Protein AF-A0A832F6G4-F1 (afdb_monomer_lite)

Structure (mmCIF, N/CA/C/O backbone):
data_AF-A0A832F6G4-F1
#
_entry.id   AF-A0A832F6G4-F1
#
loop_
_atom_site.group_PDB
_atom_site.id
_atom_site.type_symbol
_atom_site.label_atom_id
_atom_site.label_alt_id
_atom_site.label_comp_id
_atom_site.label_asym_id
_atom_site.label_entity_id
_atom_site.label_seq_id
_atom_site.pdbx_PDB_ins_code
_atom_site.Cartn_x
_atom_site.Cartn_y
_atom_site.Cartn_z
_atom_site.occupancy
_atom_site.B_iso_or_equiv
_atom_site.auth_seq_id
_atom_site.auth_comp_id
_atom_site.auth_asym_id
_atom_site.auth_atom_id
_atom_site.pdbx_PDB_model_num
ATOM 1 N N . MET A 1 1 ? -33.847 8.307 10.262 1.00 35.78 1 MET A N 1
ATOM 2 C CA . MET A 1 1 ? -33.807 6.842 10.069 1.00 35.78 1 MET A CA 1
ATOM 3 C C . MET A 1 1 ? -32.342 6.448 10.043 1.00 35.78 1 MET A C 1
ATOM 5 O O . MET A 1 1 ? -31.641 6.867 9.134 1.00 35.78 1 MET A O 1
ATOM 9 N N . SER A 1 2 ? -31.852 5.792 11.096 1.00 34.16 2 SER A N 1
ATOM 10 C CA . SER A 1 2 ? -30.459 5.339 11.170 1.00 34.16 2 SER A CA 1
ATOM 11 C C . SER A 1 2 ? -30.325 4.123 10.262 1.00 34.16 2 SER A C 1
ATOM 13 O O . SER A 1 2 ? -30.833 3.055 10.599 1.00 34.16 2 SER A O 1
ATOM 15 N N . SER A 1 3 ? -29.731 4.299 9.080 1.00 40.53 3 SER A N 1
ATOM 16 C CA . SER A 1 3 ? -29.226 3.158 8.323 1.00 40.53 3 SER A CA 1
ATOM 17 C C . SER A 1 3 ? -28.158 2.525 9.204 1.00 40.53 3 SER A C 1
ATOM 19 O O . SER A 1 3 ? -27.076 3.089 9.376 1.00 40.53 3 SER A O 1
ATOM 21 N N . ARG A 1 4 ? -28.489 1.405 9.851 1.00 49.97 4 ARG A N 1
ATOM 22 C CA . ARG A 1 4 ? -27.494 0.536 10.473 1.00 49.97 4 ARG A CA 1
ATOM 23 C C . ARG A 1 4 ? -26.687 -0.043 9.317 1.00 49.97 4 ARG A C 1
ATOM 25 O O . ARG A 1 4 ? -27.038 -1.088 8.784 1.00 49.97 4 ARG A O 1
ATOM 32 N N . GLY A 1 5 ? -25.695 0.725 8.869 1.00 55.66 5 GLY A N 1
ATOM 33 C CA . GLY A 1 5 ? -24.822 0.359 7.770 1.00 55.66 5 GLY A CA 1
ATOM 34 C C . GLY A 1 5 ? -24.175 -0.971 8.105 1.00 55.66 5 GLY A C 1
ATOM 35 O O . GLY A 1 5 ? -23.541 -1.101 9.158 1.00 55.66 5 GLY A O 1
ATOM 36 N N . ILE A 1 6 ? -24.422 -1.952 7.245 1.00 59.34 6 ILE A N 1
ATOM 37 C CA . ILE A 1 6 ? -23.616 -3.157 7.156 1.00 59.34 6 ILE A CA 1
ATOM 38 C C . ILE A 1 6 ? -22.169 -2.685 7.044 1.00 59.34 6 ILE A C 1
ATOM 40 O O . ILE A 1 6 ? -21.846 -1.956 6.114 1.00 59.34 6 ILE A O 1
ATOM 44 N N . THR A 1 7 ? -21.348 -3.043 8.025 1.00 76.50 7 THR A N 1
ATOM 45 C CA . THR A 1 7 ? -19.934 -2.683 8.043 1.00 76.50 7 THR A CA 1
ATOM 46 C C . THR A 1 7 ? -19.148 -3.870 7.509 1.00 76.50 7 THR A C 1
ATOM 48 O O . THR A 1 7 ? -19.356 -4.981 7.984 1.00 76.50 7 THR A O 1
ATOM 51 N N . ASN A 1 8 ? -18.284 -3.657 6.521 1.00 89.56 8 ASN A N 1
ATOM 52 C CA . ASN A 1 8 ? -17.406 -4.690 5.962 1.00 89.56 8 ASN A CA 1
ATOM 53 C C . ASN A 1 8 ? -15.938 -4.399 6.362 1.00 89.56 8 ASN A C 1
ATOM 55 O O . ASN A 1 8 ? -15.645 -3.336 6.923 1.00 89.56 8 ASN A O 1
ATOM 59 N N . LYS A 1 9 ? -15.001 -5.329 6.131 1.00 92.56 9 LYS A N 1
ATOM 60 C CA . LYS A 1 9 ? -13.599 -5.132 6.560 1.00 92.56 9 LYS A CA 1
ATOM 61 C C . LYS A 1 9 ? -12.900 -4.013 5.784 1.00 92.56 9 LYS A C 1
ATOM 63 O O . LYS A 1 9 ? -12.057 -3.325 6.358 1.00 92.56 9 LYS A O 1
ATOM 68 N N . TYR A 1 10 ? -13.247 -3.804 4.513 1.00 94.69 10 TYR A N 1
ATOM 69 C CA . TYR A 1 10 ? -12.693 -2.704 3.717 1.00 94.69 10 TYR A CA 1
ATOM 70 C C . TYR A 1 10 ? -13.116 -1.346 4.290 1.00 94.69 10 TYR A C 1
ATOM 72 O O . TYR A 1 10 ? -12.275 -0.469 4.492 1.00 94.69 10 TYR A O 1
ATOM 80 N N . GLU A 1 11 ? -14.395 -1.191 4.637 1.00 93.44 11 GLU A N 1
ATOM 81 C CA . GLU A 1 11 ? -14.938 0.016 5.259 1.00 93.44 11 GLU A CA 1
ATOM 82 C C . GLU A 1 11 ? -14.281 0.284 6.623 1.00 93.44 11 GLU A C 1
ATOM 84 O O . GLU A 1 11 ? -13.948 1.431 6.938 1.00 93.44 11 GLU A O 1
ATOM 89 N N . LEU A 1 12 ? -14.052 -0.760 7.434 1.00 93.50 12 LEU A N 1
ATOM 90 C CA . LEU A 1 12 ? -13.327 -0.636 8.705 1.00 93.50 12 LEU A CA 1
ATOM 91 C C . LEU A 1 12 ? -11.916 -0.090 8.494 1.00 93.50 12 LEU A C 1
ATOM 93 O O . LEU A 1 12 ? -11.570 0.922 9.106 1.00 93.50 12 LEU A O 1
ATOM 97 N N . LEU A 1 13 ? -11.148 -0.689 7.580 1.00 95.94 13 LEU A N 1
ATOM 98 C CA . LEU A 1 13 ? -9.791 -0.241 7.277 1.00 95.94 13 LEU A CA 1
ATOM 99 C C . LEU A 1 13 ? -9.776 1.215 6.800 1.00 95.94 13 LEU A C 1
ATOM 101 O O . LEU A 1 13 ? -9.022 2.028 7.329 1.00 95.94 13 LEU A O 1
ATOM 105 N N . VAL A 1 14 ? -10.640 1.584 5.851 1.00 96.56 14 VAL A N 1
ATOM 106 C CA . VAL A 1 14 ? -10.729 2.967 5.348 1.00 96.56 14 VAL A CA 1
ATOM 107 C C . VAL A 1 14 ? -11.078 3.945 6.475 1.00 96.56 14 VAL A C 1
ATOM 109 O O . VAL A 1 14 ? -10.529 5.049 6.548 1.00 96.56 14 VAL A O 1
ATOM 112 N N . ASN A 1 15 ? -11.968 3.561 7.389 1.00 95.38 15 ASN A N 1
ATOM 113 C CA . ASN A 1 15 ? -12.313 4.386 8.543 1.00 95.38 15 ASN A CA 1
ATOM 114 C C . ASN A 1 15 ? -11.149 4.532 9.528 1.00 95.38 15 ASN A C 1
ATOM 116 O O . ASN A 1 15 ? -10.942 5.629 10.053 1.00 95.38 15 ASN A O 1
ATOM 120 N N . ASP A 1 16 ? -10.371 3.480 9.757 1.00 96.12 16 ASP A N 1
ATOM 121 C CA . ASP A 1 16 ? -9.190 3.538 10.617 1.00 96.12 16 ASP A CA 1
ATOM 122 C C . ASP A 1 16 ? -8.076 4.373 9.989 1.00 96.12 16 ASP A C 1
ATOM 124 O O . ASP A 1 16 ? -7.521 5.251 10.653 1.00 96.12 16 ASP A O 1
ATOM 128 N N . VAL A 1 17 ? -7.861 4.257 8.679 1.00 97.06 17 VAL A N 1
ATOM 129 C CA . VAL A 1 17 ? -6.961 5.139 7.923 1.00 97.06 17 VAL A CA 1
ATOM 130 C C . VAL A 1 17 ? -7.369 6.604 8.059 1.00 97.06 17 VAL A C 1
ATOM 132 O O . VAL A 1 17 ? -6.523 7.454 8.332 1.00 97.06 17 VAL A O 1
ATOM 135 N N . ARG A 1 18 ? -8.666 6.924 7.962 1.00 96.06 18 ARG A N 1
ATOM 136 C CA . ARG A 1 18 ? -9.182 8.292 8.175 1.00 96.06 18 ARG A CA 1
ATOM 137 C C . ARG A 1 18 ? -8.977 8.806 9.599 1.00 96.06 18 ARG A C 1
ATOM 139 O O . ARG A 1 18 ? -8.920 10.021 9.799 1.00 96.06 18 ARG A O 1
ATOM 146 N N . LYS A 1 19 ? -8.934 7.927 10.604 1.00 95.44 19 LYS A N 1
ATOM 147 C CA . LYS A 1 19 ? -8.603 8.310 11.987 1.00 95.44 19 LYS A CA 1
ATOM 148 C C . LYS A 1 19 ? -7.105 8.572 12.113 1.00 95.44 19 LYS A C 1
ATOM 150 O O . LYS A 1 19 ? -6.731 9.609 12.657 1.00 95.44 19 LYS A O 1
ATOM 155 N N . VAL A 1 20 ? -6.270 7.679 11.580 1.00 96.50 20 VAL A N 1
ATOM 156 C CA . VAL A 1 20 ? -4.803 7.794 11.602 1.00 96.50 20 VAL A CA 1
ATOM 157 C C . VAL A 1 20 ? -4.331 9.030 10.837 1.00 96.50 20 VAL A C 1
ATOM 159 O O . VAL A 1 20 ? -3.505 9.779 11.348 1.00 96.50 20 VAL A O 1
ATOM 162 N N . SER A 1 21 ? -4.904 9.328 9.668 1.00 95.44 21 SER A N 1
ATOM 163 C CA . SER A 1 21 ? -4.506 10.472 8.831 1.00 95.44 21 SER A CA 1
ATOM 164 C C . SER A 1 21 ? -4.773 11.844 9.455 1.00 95.44 21 SER A C 1
ATOM 166 O O . SER A 1 21 ? -4.175 12.834 9.038 1.00 95.44 21 SER A O 1
ATOM 168 N N . LYS A 1 22 ? -5.637 11.915 10.475 1.00 95.19 22 LYS A N 1
ATOM 169 C CA . LYS A 1 22 ? -5.920 13.139 11.242 1.00 95.19 22 LYS A CA 1
ATOM 170 C C . LYS A 1 22 ? -4.978 13.340 12.429 1.00 95.19 22 LYS A C 1
ATOM 172 O O . LYS A 1 22 ? -5.009 14.409 13.044 1.00 95.19 22 LYS A O 1
ATOM 177 N N . LYS A 1 23 ? -4.181 12.331 12.790 1.00 94.06 23 LYS A N 1
ATOM 178 C CA . LYS A 1 23 ? -3.218 12.433 13.889 1.00 94.06 23 LYS A CA 1
ATOM 179 C C . LYS A 1 23 ? -2.063 13.339 13.467 1.00 94.06 23 LYS A C 1
ATOM 181 O O . LYS A 1 23 ? -1.616 13.304 12.325 1.00 94.06 23 LYS A O 1
ATOM 186 N N . ARG A 1 24 ? -1.597 14.176 14.399 1.00 87.00 24 ARG A N 1
ATOM 187 C CA . ARG A 1 24 ? -0.425 15.039 14.170 1.00 87.00 24 ARG A CA 1
ATOM 188 C C . ARG A 1 24 ? 0.858 14.218 14.106 1.00 87.00 24 ARG A C 1
ATOM 190 O O . ARG A 1 24 ? 1.717 14.506 13.283 1.00 87.00 24 ARG A O 1
ATOM 197 N N . GLU A 1 25 ? 0.945 13.197 14.953 1.00 87.94 25 GLU A N 1
ATOM 198 C CA . GLU A 1 25 ? 2.070 12.273 15.047 1.00 87.94 25 GLU A CA 1
ATOM 199 C C . GLU A 1 25 ? 1.544 10.837 15.169 1.00 87.94 25 GLU A C 1
ATOM 201 O O . GLU A 1 25 ? 0.459 10.600 15.705 1.00 87.94 25 GLU A O 1
ATOM 206 N N . ILE A 1 26 ? 2.297 9.888 14.613 1.00 88.62 26 ILE A N 1
ATOM 207 C CA . ILE A 1 26 ? 1.998 8.454 1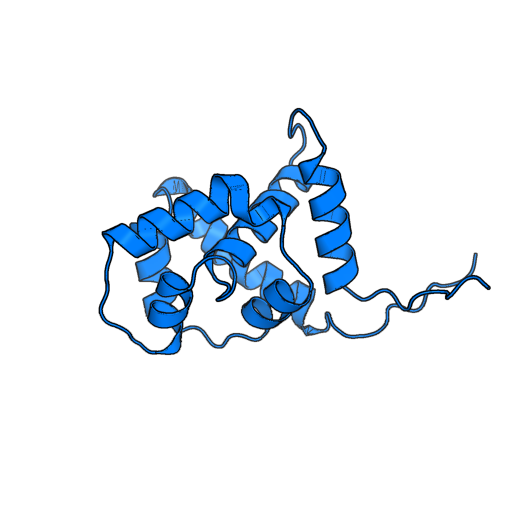4.661 1.00 88.62 26 ILE A CA 1
ATOM 208 C C . ILE A 1 26 ? 2.899 7.861 15.735 1.00 88.62 26 ILE A C 1
ATOM 210 O O . ILE A 1 26 ? 4.097 7.693 15.519 1.00 88.62 26 ILE A O 1
ATOM 214 N N . GLU A 1 27 ? 2.321 7.609 16.903 1.00 83.81 27 GLU A N 1
ATOM 215 C CA . GLU A 1 27 ? 3.084 7.298 18.116 1.00 83.81 27 GLU A CA 1
ATOM 216 C C . GLU A 1 27 ? 3.114 5.802 18.452 1.00 83.81 27 GLU A C 1
ATOM 218 O O . GLU A 1 27 ? 4.001 5.359 19.178 1.00 83.81 27 GLU A O 1
ATOM 223 N N . ASN A 1 28 ? 2.161 5.013 17.944 1.00 93.81 28 ASN A N 1
ATOM 224 C CA . ASN A 1 28 ? 2.066 3.582 18.240 1.00 93.81 28 ASN A CA 1
ATOM 225 C C . ASN A 1 28 ? 2.219 2.710 16.984 1.00 93.81 28 ASN A C 1
ATOM 227 O O . ASN A 1 28 ? 2.003 3.148 15.852 1.00 93.81 28 ASN A O 1
ATOM 231 N N . GLU A 1 29 ? 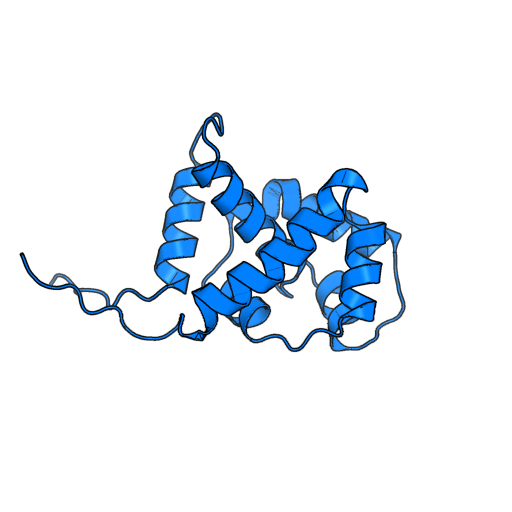2.601 1.450 17.210 1.00 94.50 29 GLU A N 1
ATOM 232 C CA . GLU A 1 29 ? 2.865 0.482 16.139 1.00 94.50 29 GLU A CA 1
ATOM 233 C C . GLU A 1 29 ? 1.598 0.071 15.370 1.00 94.50 29 GLU A C 1
ATOM 235 O O . GLU A 1 29 ? 1.694 -0.305 14.205 1.00 94.50 29 GLU A O 1
ATOM 240 N N . GLU A 1 30 ? 0.411 0.172 15.974 1.00 94.38 30 GLU A N 1
ATOM 241 C CA . GLU A 1 30 ? -0.856 -0.148 15.306 1.00 94.38 30 GLU A CA 1
ATOM 242 C C . GLU A 1 30 ? -1.205 0.901 14.243 1.00 94.38 30 GLU A C 1
ATOM 244 O O . GLU A 1 30 ? -1.408 0.562 13.079 1.00 94.38 30 GLU A O 1
ATOM 249 N N . ASP A 1 31 ? -1.167 2.185 14.601 1.00 96.06 31 ASP A N 1
ATOM 250 C CA . ASP A 1 31 ? -1.356 3.303 13.673 1.00 96.06 31 ASP A CA 1
ATOM 251 C C . ASP A 1 31 ? -0.330 3.267 12.539 1.00 96.06 31 ASP A C 1
ATOM 253 O O . ASP A 1 31 ? -0.644 3.573 11.386 1.00 96.06 31 ASP A O 1
ATOM 257 N N . LYS A 1 32 ? 0.908 2.887 12.865 1.00 96.06 32 LYS A N 1
ATOM 258 C CA . LYS A 1 32 ? 1.972 2.710 11.882 1.00 96.06 32 LYS A CA 1
ATOM 259 C C . LYS A 1 32 ? 1.656 1.562 10.927 1.00 96.06 32 LYS A C 1
ATOM 261 O O . LYS A 1 32 ? 1.742 1.771 9.722 1.00 96.06 32 LYS A O 1
ATOM 266 N N . LYS A 1 33 ? 1.206 0.406 11.430 1.00 96.50 33 LYS A N 1
ATOM 267 C CA . LYS A 1 33 ? 0.764 -0.718 10.588 1.00 96.50 33 LYS A CA 1
ATOM 268 C C . LYS A 1 33 ? -0.406 -0.316 9.682 1.00 96.50 33 LYS A C 1
ATOM 270 O O . LYS A 1 33 ? -0.373 -0.630 8.497 1.00 96.50 33 LYS A O 1
ATOM 275 N N . ILE A 1 34 ? -1.390 0.427 10.199 1.00 97.12 34 ILE A N 1
ATOM 276 C CA . ILE A 1 34 ? -2.527 0.947 9.415 1.00 97.12 34 ILE A CA 1
ATOM 277 C C . ILE A 1 34 ? -2.039 1.871 8.294 1.00 97.12 34 ILE A C 1
ATOM 279 O O . ILE A 1 34 ? -2.456 1.727 7.144 1.00 97.12 34 ILE A O 1
ATOM 283 N N . LYS A 1 35 ? -1.132 2.805 8.603 1.00 97.25 35 LYS A N 1
ATOM 284 C CA . LYS A 1 35 ? -0.529 3.681 7.592 1.00 97.25 35 LYS A CA 1
ATOM 285 C C . LYS A 1 35 ? 0.236 2.879 6.542 1.00 97.25 35 LYS A C 1
ATOM 287 O O . LYS A 1 35 ? 0.075 3.150 5.357 1.00 97.25 35 LYS A O 1
ATOM 292 N N . ASP A 1 36 ? 1.056 1.922 6.960 1.00 97.31 36 ASP A N 1
ATOM 293 C CA . ASP A 1 36 ? 1.892 1.131 6.057 1.00 97.31 36 ASP A CA 1
ATOM 294 C C . ASP A 1 36 ? 1.032 0.249 5.132 1.00 97.31 36 ASP A C 1
ATOM 296 O O . ASP A 1 36 ? 1.314 0.171 3.935 1.00 97.31 36 ASP A O 1
ATOM 300 N N . MET A 1 37 ? -0.073 -0.321 5.632 1.00 97.94 37 MET A N 1
ATOM 301 C CA . MET A 1 37 ? -1.081 -1.001 4.804 1.00 97.94 37 MET A CA 1
ATOM 302 C C . MET A 1 37 ? -1.710 -0.044 3.789 1.00 97.94 37 MET A C 1
ATOM 304 O O . MET A 1 37 ? -1.765 -0.348 2.599 1.00 97.94 37 MET A O 1
ATOM 308 N N . ALA A 1 38 ? -2.147 1.135 4.231 1.00 98.00 38 ALA A N 1
ATOM 309 C CA . ALA A 1 38 ? -2.779 2.116 3.354 1.00 98.00 38 ALA A CA 1
ATOM 310 C C . ALA A 1 38 ? -1.827 2.656 2.281 1.00 98.00 38 ALA A C 1
ATOM 312 O O . ALA A 1 38 ? -2.228 2.875 1.141 1.00 98.00 38 ALA A O 1
ATOM 313 N N . ALA A 1 39 ? -0.557 2.846 2.632 1.00 97.56 39 ALA A N 1
ATOM 314 C CA . ALA A 1 39 ? 0.487 3.254 1.706 1.00 97.56 39 ALA A CA 1
ATOM 315 C C . ALA A 1 39 ? 0.768 2.183 0.659 1.00 97.56 39 ALA A C 1
ATOM 317 O O . ALA A 1 39 ? 0.917 2.505 -0.519 1.00 97.56 39 ALA A O 1
ATOM 318 N N . LEU A 1 40 ? 0.776 0.915 1.064 1.00 97.44 40 LEU A N 1
ATOM 319 C CA . LEU A 1 40 ? 0.890 -0.206 0.146 1.00 97.44 40 LEU A CA 1
ATOM 320 C C . LEU A 1 40 ? -0.317 -0.268 -0.806 1.00 97.44 40 LEU A C 1
ATOM 322 O O . LEU A 1 40 ? -0.125 -0.373 -2.012 1.00 97.44 40 LEU A O 1
ATOM 326 N N . ILE A 1 41 ? -1.543 -0.119 -0.294 1.00 98.12 41 ILE A N 1
ATOM 327 C CA . ILE A 1 41 ? -2.767 -0.081 -1.114 1.00 98.12 41 ILE A CA 1
ATOM 328 C C . ILE A 1 41 ? -2.718 1.073 -2.120 1.00 98.12 41 ILE A C 1
ATOM 330 O O . ILE A 1 41 ? -2.909 0.863 -3.316 1.00 98.12 41 ILE A O 1
ATOM 334 N N . ALA A 1 42 ? -2.401 2.287 -1.669 1.00 98.06 42 ALA A N 1
ATOM 335 C CA . ALA A 1 42 ? -2.270 3.440 -2.555 1.00 98.06 42 ALA A CA 1
ATOM 336 C C . ALA A 1 42 ? -1.165 3.230 -3.605 1.00 98.06 42 ALA A C 1
ATOM 338 O O . ALA A 1 42 ? -1.314 3.615 -4.755 1.00 98.06 42 ALA A O 1
ATOM 339 N N . SER A 1 43 ? -0.057 2.584 -3.246 1.00 97.12 43 SER A N 1
ATOM 340 C CA . SER A 1 43 ? 1.054 2.399 -4.186 1.00 97.12 43 SER A CA 1
ATOM 341 C C . SER A 1 43 ? 0.768 1.362 -5.271 1.00 97.12 43 SER A C 1
ATOM 343 O O . SER A 1 43 ? 1.416 1.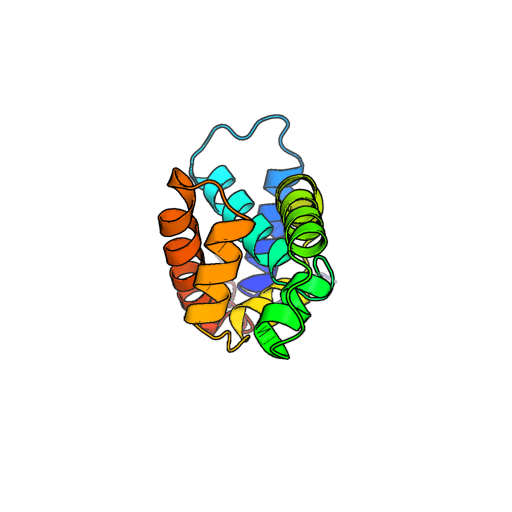382 -6.314 1.00 97.12 43 SER A O 1
ATOM 345 N N . LEU A 1 44 ? -0.159 0.436 -5.017 1.00 96.69 44 LEU A N 1
ATOM 346 C CA . LEU A 1 44 ? -0.466 -0.692 -5.898 1.00 96.69 44 LEU A CA 1
ATOM 347 C C . LEU A 1 44 ? -1.785 -0.524 -6.665 1.00 96.69 44 LEU A C 1
ATOM 349 O O . LEU A 1 44 ? -2.025 -1.269 -7.614 1.00 96.69 44 LEU A O 1
ATOM 353 N N . SER A 1 45 ? -2.628 0.429 -6.264 1.00 97.19 45 SER A N 1
ATOM 354 C CA . SER A 1 45 ? -3.925 0.681 -6.896 1.00 97.19 45 SER A CA 1
ATOM 355 C C . SER A 1 45 ? -3.816 1.578 -8.128 1.00 97.19 45 SER A C 1
ATOM 357 O O . SER A 1 45 ? -2.995 2.497 -8.205 1.00 97.19 45 SER A O 1
ATOM 359 N N . SER A 1 46 ? -4.685 1.334 -9.104 1.00 95.38 46 SER A N 1
ATOM 360 C CA . SER A 1 46 ? -4.747 2.061 -10.373 1.00 95.38 46 SER A CA 1
ATOM 361 C C . SER A 1 46 ? -5.128 3.533 -10.203 1.00 95.38 46 SER A C 1
ATOM 363 O O . SER A 1 46 ? -4.688 4.377 -10.987 1.00 95.38 46 SER A O 1
ATOM 365 N N . SER A 1 47 ? -5.911 3.854 -9.172 1.00 95.12 47 SER A N 1
ATOM 366 C CA . SER A 1 47 ? -6.404 5.203 -8.866 1.00 95.12 47 SER A CA 1
ATOM 367 C C . SER A 1 47 ? -5.324 6.137 -8.308 1.00 95.12 47 SER A C 1
ATOM 369 O O . SER A 1 47 ? -5.393 7.349 -8.522 1.00 95.12 47 SER A O 1
ATOM 371 N N . HIS A 1 48 ? -4.314 5.587 -7.628 1.00 94.56 48 HIS A N 1
ATOM 372 C CA . HIS A 1 48 ? -3.244 6.347 -6.969 1.00 94.56 48 HIS A CA 1
ATOM 373 C C . HIS A 1 48 ? -1.873 6.142 -7.625 1.00 94.56 48 HIS A C 1
ATOM 375 O O . HIS A 1 48 ? -0.990 6.982 -7.459 1.00 94.56 48 HIS A O 1
ATOM 381 N N . SER A 1 49 ? -1.660 5.043 -8.354 1.00 93.88 49 SER A N 1
ATOM 382 C CA . SER A 1 49 ? -0.371 4.685 -8.967 1.00 93.88 49 SER A CA 1
ATOM 383 C C . SER A 1 49 ? -0.562 3.871 -10.253 1.00 93.88 49 SER A C 1
ATOM 385 O O . SER A 1 49 ? -0.269 2.675 -10.330 1.00 93.88 49 SER A O 1
ATOM 387 N N . TRP A 1 50 ? -1.070 4.533 -11.296 1.00 93.06 50 TRP A N 1
ATOM 388 C CA . TRP A 1 50 ? -1.419 3.901 -12.570 1.00 93.06 50 TRP A CA 1
ATOM 389 C C . TRP A 1 50 ? -0.249 3.193 -13.267 1.00 93.06 50 TRP A C 1
ATOM 391 O O . TRP A 1 50 ? -0.435 2.119 -13.847 1.00 93.06 50 TRP A O 1
ATOM 401 N N . LYS A 1 51 ? 0.965 3.755 -13.233 1.00 92.31 51 LYS A N 1
ATOM 402 C CA . LYS A 1 51 ? 2.133 3.114 -13.854 1.00 92.31 51 LYS A CA 1
ATOM 403 C C . LYS A 1 51 ? 2.576 1.893 -13.063 1.00 92.31 51 LYS A C 1
ATOM 405 O O . LYS A 1 51 ? 2.919 0.886 -13.681 1.00 92.31 51 LYS A O 1
ATOM 410 N N . THR A 1 52 ? 2.524 1.953 -11.730 1.00 93.62 52 THR A N 1
ATOM 411 C CA . THR A 1 52 ? 2.752 0.766 -10.890 1.00 93.62 52 THR A CA 1
ATOM 412 C C . THR A 1 52 ? 1.740 -0.325 -11.223 1.00 93.62 52 THR A C 1
ATOM 414 O O . THR A 1 52 ? 2.137 -1.456 -11.501 1.00 93.62 52 THR A O 1
ATOM 417 N N . TYR A 1 53 ? 0.453 0.020 -11.271 1.00 94.19 53 TYR A N 1
ATOM 418 C CA . TYR A 1 53 ? -0.614 -0.913 -11.619 1.00 94.19 53 TYR A CA 1
ATOM 419 C C . TYR A 1 53 ? -0.357 -1.588 -12.975 1.00 94.19 53 TYR A C 1
ATOM 421 O O . TYR A 1 53 ? -0.310 -2.815 -13.061 1.00 94.19 53 TYR A O 1
ATOM 429 N N . LYS A 1 54 ? -0.088 -0.804 -14.027 1.00 92.44 54 LYS A N 1
ATOM 430 C CA . LYS A 1 54 ? 0.223 -1.341 -15.362 1.00 92.44 54 LYS A CA 1
ATOM 431 C C . LYS A 1 54 ? 1.439 -2.255 -15.377 1.00 92.44 54 LYS A C 1
ATOM 433 O O . LYS A 1 54 ? 1.433 -3.270 -16.068 1.00 92.44 54 LYS A O 1
ATOM 438 N N . TYR A 1 55 ? 2.494 -1.892 -14.656 1.00 92.06 55 TYR A N 1
ATOM 439 C CA . TYR A 1 55 ? 3.686 -2.725 -14.575 1.00 92.06 55 TYR A CA 1
ATOM 440 C C . TYR A 1 55 ? 3.363 -4.097 -13.970 1.00 92.06 55 TYR A C 1
ATOM 442 O O . TYR A 1 55 ? 3.776 -5.115 -14.519 1.00 92.06 55 TYR A O 1
ATOM 450 N N . LEU A 1 56 ? 2.584 -4.125 -12.886 1.00 92.88 56 LEU A N 1
ATOM 451 C CA . LEU A 1 56 ? 2.245 -5.350 -12.159 1.00 92.88 56 LEU A CA 1
ATOM 452 C C . LEU A 1 56 ? 1.208 -6.230 -12.873 1.00 92.88 56 LEU A C 1
ATOM 454 O O . LEU A 1 56 ? 1.221 -7.444 -12.671 1.00 92.88 56 LEU A O 1
ATOM 458 N N . HIS A 1 57 ? 0.329 -5.640 -13.689 1.00 90.69 57 HIS A N 1
ATOM 459 C CA . HIS A 1 57 ? -0.800 -6.343 -14.313 1.00 90.69 57 HIS A CA 1
ATOM 460 C C . HIS A 1 57 ? -0.652 -6.595 -15.811 1.00 90.69 57 HIS A C 1
ATOM 462 O O . HIS A 1 57 ? -1.015 -7.670 -16.286 1.00 90.69 57 HIS A O 1
ATOM 468 N N . ASP A 1 58 ? -0.080 -5.647 -16.548 1.00 86.00 58 ASP A N 1
ATOM 469 C CA . ASP A 1 58 ? -0.005 -5.713 -18.010 1.00 86.00 58 ASP A CA 1
ATOM 470 C C . ASP A 1 58 ? 1.390 -6.132 -18.502 1.00 86.00 58 ASP A C 1
ATOM 472 O O . ASP A 1 58 ? 1.623 -6.210 -19.709 1.00 86.00 58 ASP A O 1
ATOM 476 N N . GLY A 1 59 ? 2.346 -6.356 -17.586 1.00 72.50 59 GLY A N 1
ATOM 477 C CA . GLY A 1 59 ? 3.753 -6.587 -17.933 1.00 72.50 59 GLY A CA 1
ATOM 478 C C . GLY A 1 59 ? 4.354 -5.414 -18.713 1.00 72.50 59 GLY A C 1
ATOM 479 O O . GLY A 1 59 ? 5.211 -5.613 -19.576 1.00 72.50 59 GLY A O 1
ATOM 480 N N . GLY A 1 60 ? 3.842 -4.204 -18.458 1.00 68.00 60 GLY A N 1
ATOM 481 C CA . GLY A 1 60 ? 4.203 -2.994 -19.184 1.00 68.00 60 GLY A CA 1
ATOM 482 C C . GLY A 1 60 ? 5.694 -2.663 -19.099 1.00 68.00 60 GLY A C 1
ATOM 483 O O . GLY A 1 60 ? 6.406 -3.097 -18.192 1.00 68.00 60 GLY A O 1
ATOM 484 N N . GLU A 1 61 ? 6.164 -1.863 -20.055 1.00 72.25 61 GLU A N 1
ATOM 485 C CA . GLU A 1 61 ? 7.546 -1.391 -20.087 1.00 72.25 61 GLU A CA 1
ATOM 486 C C . GLU A 1 61 ? 7.888 -0.646 -18.784 1.00 72.25 61 GLU A C 1
ATOM 488 O O . GLU A 1 61 ? 7.147 0.230 -18.329 1.00 72.25 61 GLU A O 1
ATOM 493 N N . LEU A 1 62 ? 8.997 -1.040 -18.154 1.00 68.56 62 LEU A N 1
ATOM 494 C CA . LEU A 1 62 ? 9.397 -0.546 -16.840 1.00 68.56 62 LEU A CA 1
ATOM 495 C C . LEU A 1 62 ? 9.943 0.888 -16.948 1.00 68.56 62 LEU A C 1
ATOM 497 O O . LEU A 1 62 ? 11.151 1.103 -17.051 1.00 68.56 62 LEU A O 1
ATOM 501 N N . ASP A 1 63 ? 9.057 1.879 -16.855 1.00 85.44 63 ASP A N 1
ATOM 502 C CA . ASP A 1 63 ? 9.427 3.268 -16.560 1.00 85.44 63 ASP A CA 1
ATOM 503 C C . ASP A 1 63 ? 9.742 3.397 -15.063 1.00 85.44 63 ASP A C 1
ATOM 505 O O . ASP A 1 63 ? 8.912 3.801 -14.241 1.00 85.44 63 ASP A O 1
ATOM 509 N N . LYS A 1 64 ? 10.957 2.972 -14.703 1.00 85.94 64 LYS A N 1
ATOM 510 C CA . LYS A 1 64 ? 11.425 2.896 -13.316 1.00 85.94 64 LYS A CA 1
ATOM 511 C C . LYS A 1 64 ? 11.268 4.227 -12.580 1.00 85.94 64 LYS A C 1
ATOM 513 O O . LYS A 1 64 ? 10.809 4.229 -11.441 1.00 85.94 64 LYS A O 1
ATOM 518 N N . ASP A 1 65 ? 11.663 5.334 -13.198 1.00 90.62 65 ASP A N 1
ATOM 519 C CA . ASP A 1 65 ? 11.684 6.634 -12.524 1.00 90.62 65 ASP A CA 1
ATOM 520 C C . ASP A 1 65 ? 10.267 7.096 -12.189 1.00 90.62 65 ASP A C 1
ATOM 522 O O . ASP A 1 65 ? 10.011 7.585 -11.086 1.00 90.62 65 ASP A O 1
ATOM 526 N N . ALA A 1 66 ? 9.318 6.868 -13.095 1.00 90.56 66 ALA A N 1
ATOM 527 C CA . ALA A 1 66 ? 7.938 7.227 -12.834 1.00 90.56 66 ALA A CA 1
ATOM 528 C C . ALA A 1 66 ? 7.244 6.290 -11.839 1.00 90.56 66 ALA A C 1
ATOM 530 O O . ALA A 1 66 ? 6.480 6.772 -11.008 1.00 90.56 66 ALA A O 1
ATOM 531 N N . ILE A 1 67 ? 7.539 4.987 -11.866 1.00 89.50 67 ILE A N 1
ATOM 532 C CA . ILE A 1 67 ? 7.044 4.031 -10.860 1.00 89.50 67 ILE A CA 1
ATOM 533 C C . ILE A 1 67 ? 7.535 4.421 -9.461 1.00 89.50 67 ILE A C 1
ATOM 535 O O . ILE A 1 67 ? 6.758 4.435 -8.510 1.00 89.50 67 ILE A O 1
ATOM 539 N N . ILE A 1 68 ? 8.815 4.783 -9.329 1.00 91.56 68 ILE A N 1
ATOM 540 C CA . ILE A 1 68 ? 9.383 5.249 -8.056 1.00 91.56 68 ILE A CA 1
ATOM 541 C C . ILE A 1 68 ? 8.699 6.539 -7.602 1.00 91.56 68 ILE A C 1
ATOM 543 O O . ILE A 1 68 ? 8.388 6.690 -6.421 1.00 91.56 68 ILE A O 1
ATOM 547 N N . MET A 1 69 ? 8.465 7.474 -8.523 1.00 92.81 69 MET A N 1
ATOM 548 C CA . MET A 1 69 ? 7.791 8.731 -8.211 1.00 92.81 69 MET A CA 1
ATOM 549 C C . MET A 1 69 ? 6.361 8.494 -7.708 1.00 92.81 69 MET A C 1
ATOM 551 O O . MET A 1 69 ? 6.011 9.014 -6.651 1.00 92.81 69 MET A O 1
ATOM 555 N N . GLU A 1 70 ? 5.568 7.681 -8.411 1.00 92.81 70 GLU A N 1
ATOM 556 C CA . GLU A 1 70 ? 4.195 7.345 -8.011 1.00 92.81 70 GLU A CA 1
ATOM 557 C C . GLU A 1 70 ? 4.155 6.635 -6.657 1.00 92.81 70 GLU A C 1
ATOM 559 O O . GLU A 1 70 ? 3.424 7.069 -5.765 1.00 92.81 70 GLU A O 1
ATOM 564 N N . ALA A 1 71 ? 5.009 5.627 -6.451 1.00 91.56 71 ALA A N 1
ATOM 565 C CA . ALA A 1 71 ? 5.100 4.938 -5.170 1.00 91.56 71 ALA A CA 1
ATOM 566 C C . ALA A 1 71 ? 5.447 5.912 -4.032 1.00 91.56 71 ALA A C 1
ATOM 568 O O . ALA A 1 71 ? 4.763 5.943 -3.013 1.00 91.56 71 ALA A O 1
ATOM 569 N N . ASN A 1 72 ? 6.447 6.781 -4.205 1.00 92.25 72 ASN A N 1
ATOM 570 C CA . ASN A 1 72 ? 6.808 7.771 -3.185 1.00 92.25 72 ASN A CA 1
ATOM 571 C C . ASN A 1 72 ? 5.659 8.744 -2.875 1.00 92.25 72 ASN A C 1
ATOM 573 O O . ASN A 1 72 ? 5.437 9.101 -1.712 1.00 92.25 72 ASN A O 1
ATOM 577 N N . THR A 1 73 ? 4.906 9.173 -3.890 1.00 94.31 73 THR A N 1
ATOM 578 C CA . THR A 1 73 ? 3.703 9.996 -3.700 1.00 94.31 73 THR A CA 1
ATOM 579 C C . THR A 1 73 ? 2.616 9.235 -2.938 1.00 94.31 73 THR A C 1
ATOM 581 O O . THR A 1 73 ? 2.007 9.791 -2.022 1.00 94.31 73 THR A O 1
ATOM 584 N N . ALA A 1 74 ? 2.409 7.954 -3.232 1.00 92.38 74 ALA A N 1
ATOM 585 C CA . ALA A 1 74 ? 1.465 7.111 -2.508 1.00 92.38 74 ALA A CA 1
ATOM 586 C C . ALA A 1 74 ? 1.873 6.898 -1.035 1.00 92.38 74 ALA A C 1
ATOM 588 O O . ALA A 1 74 ? 1.045 7.082 -0.137 1.00 92.38 74 ALA A O 1
ATOM 589 N N . PHE A 1 75 ? 3.155 6.618 -0.772 1.00 92.69 75 PHE A N 1
ATOM 590 C CA . PHE A 1 75 ? 3.715 6.456 0.578 1.00 92.69 75 PHE A CA 1
ATOM 591 C C . PHE A 1 75 ? 3.649 7.733 1.429 1.00 92.69 75 PHE A C 1
ATOM 593 O O . PHE A 1 75 ? 3.505 7.658 2.653 1.00 92.69 75 PHE A O 1
ATOM 600 N N . SER A 1 76 ? 3.753 8.909 0.810 1.00 92.50 76 SER A N 1
ATOM 601 C CA . SER A 1 76 ? 3.717 10.195 1.520 1.00 92.50 76 SER A CA 1
ATOM 602 C C . SER A 1 76 ? 2.294 10.718 1.724 1.00 92.50 76 SER A C 1
ATOM 604 O O . SER A 1 76 ? 1.913 11.052 2.852 1.00 92.50 76 SER A O 1
ATOM 606 N N . GLU A 1 77 ? 1.492 10.741 0.659 1.00 93.19 77 GLU A N 1
ATOM 607 C CA . GLU A 1 77 ? 0.209 11.449 0.620 1.00 93.19 77 GLU A CA 1
ATOM 608 C C . GLU A 1 77 ? -0.973 10.571 0.194 1.00 93.19 77 GLU A C 1
ATOM 610 O O . GLU A 1 77 ? -2.048 10.687 0.789 1.00 93.19 77 GLU A O 1
ATOM 615 N N . GLY A 1 78 ? -0.792 9.679 -0.787 1.00 92.31 78 GLY A N 1
ATOM 616 C CA . GLY A 1 78 ? -1.894 8.890 -1.364 1.00 92.31 78 GLY A CA 1
ATOM 617 C C . GLY A 1 78 ? -2.628 8.019 -0.341 1.00 92.31 78 GLY A C 1
ATOM 618 O O . GLY A 1 78 ? -3.858 7.966 -0.335 1.00 92.31 78 GLY A O 1
ATOM 619 N N . TRP A 1 79 ? -1.891 7.443 0.613 1.00 96.44 79 TRP A N 1
ATOM 620 C CA . TRP A 1 79 ? -2.437 6.586 1.673 1.00 96.44 79 TRP A CA 1
ATOM 621 C C . TRP A 1 79 ? -3.582 7.220 2.479 1.00 96.44 79 TRP A C 1
ATOM 623 O O . TRP A 1 79 ? -4.430 6.506 3.005 1.00 96.44 79 TRP A O 1
ATOM 633 N N . LYS A 1 80 ? -3.645 8.555 2.580 1.00 96.50 80 LYS A N 1
ATOM 634 C CA . LYS A 1 80 ? -4.670 9.267 3.367 1.00 96.50 80 LYS A CA 1
ATOM 635 C C . LYS A 1 80 ? -6.063 9.201 2.734 1.00 96.50 80 LYS A C 1
ATOM 637 O O . LYS A 1 80 ? -7.047 9.459 3.428 1.00 96.50 80 LYS A O 1
ATOM 642 N N . ASN A 1 81 ? -6.134 8.902 1.437 1.00 96.00 81 ASN A N 1
ATOM 643 C CA . ASN A 1 81 ? -7.338 9.029 0.617 1.00 96.00 81 ASN A CA 1
ATOM 644 C C . ASN A 1 81 ? -7.743 7.717 -0.068 1.00 96.00 81 ASN A C 1
ATOM 646 O O . ASN A 1 81 ? -8.478 7.760 -1.053 1.00 96.00 81 ASN A O 1
ATOM 650 N N . ILE A 1 82 ? -7.279 6.568 0.431 1.00 97.94 82 ILE A N 1
ATOM 651 C CA . ILE A 1 82 ? -7.718 5.278 -0.104 1.00 97.94 82 ILE A CA 1
ATOM 652 C C . ILE A 1 82 ? -9.223 5.067 0.109 1.00 97.94 82 ILE A C 1
ATOM 654 O O . ILE A 1 82 ? -9.831 5.564 1.065 1.00 97.94 82 ILE A O 1
ATOM 658 N N . THR A 1 83 ? -9.817 4.307 -0.796 1.00 96.62 83 THR A N 1
ATOM 659 C CA . THR A 1 83 ? -11.235 3.954 -0.838 1.00 96.62 83 THR A CA 1
ATOM 660 C C . THR A 1 83 ? -11.418 2.443 -0.731 1.00 96.62 83 THR A C 1
ATOM 662 O O . THR A 1 83 ? -10.466 1.685 -0.890 1.00 96.62 83 THR A O 1
ATOM 665 N N . GLU A 1 84 ? -12.650 1.985 -0.488 1.00 95.75 84 GLU A N 1
ATOM 666 C CA . GLU A 1 84 ? -12.961 0.546 -0.480 1.00 95.75 84 GLU A CA 1
ATOM 667 C C . GLU A 1 84 ? -12.632 -0.116 -1.825 1.00 95.75 84 GLU A C 1
ATOM 669 O O . GLU A 1 84 ? -12.146 -1.240 -1.835 1.00 95.75 84 GLU A O 1
ATOM 674 N N . ALA A 1 85 ? -12.808 0.602 -2.940 1.00 96.06 85 ALA A N 1
ATOM 675 C CA . ALA A 1 85 ? -12.459 0.110 -4.270 1.00 96.06 85 ALA A CA 1
ATOM 676 C C . ALA A 1 85 ? -10.944 -0.100 -4.434 1.00 96.06 85 ALA A C 1
ATOM 678 O O . ALA A 1 85 ? -10.528 -1.081 -5.043 1.00 96.06 85 ALA A O 1
ATOM 679 N N . ASP A 1 86 ? -10.118 0.775 -3.849 1.00 97.69 86 ASP A N 1
ATOM 680 C CA . ASP A 1 86 ? -8.656 0.620 -3.879 1.00 97.69 86 ASP A CA 1
ATOM 681 C C . ASP A 1 86 ? -8.227 -0.611 -3.068 1.00 97.69 86 ASP A C 1
ATOM 683 O O . ASP A 1 86 ? -7.361 -1.379 -3.490 1.00 97.69 86 ASP A O 1
ATOM 687 N N . VAL A 1 87 ? -8.857 -0.818 -1.903 1.00 97.38 87 VAL A N 1
ATOM 688 C CA . VAL A 1 87 ? -8.629 -2.004 -1.064 1.00 97.38 87 VAL A CA 1
ATOM 689 C C . VAL A 1 87 ? -9.030 -3.265 -1.826 1.00 97.38 87 VAL A C 1
ATOM 691 O O . VAL A 1 87 ? -8.241 -4.204 -1.902 1.00 97.38 87 VAL A O 1
ATOM 694 N N . GLU A 1 88 ? -10.227 -3.279 -2.409 1.00 96.25 88 GLU A N 1
ATOM 695 C CA . GLU A 1 88 ? -10.759 -4.405 -3.175 1.00 96.25 88 GLU A CA 1
ATOM 696 C C . GLU A 1 88 ? -9.861 -4.752 -4.368 1.00 96.25 88 GLU A C 1
ATOM 698 O O . GLU A 1 88 ? -9.507 -5.919 -4.548 1.00 96.25 88 GLU A O 1
ATOM 703 N N . GLU A 1 89 ? -9.444 -3.752 -5.151 1.00 96.12 89 GLU A N 1
ATOM 704 C CA . GLU A 1 89 ? -8.554 -3.934 -6.299 1.00 96.12 89 GLU A CA 1
ATOM 705 C C . GLU A 1 89 ? -7.246 -4.596 -5.870 1.00 96.12 89 GLU A C 1
ATOM 707 O O . GLU A 1 89 ? -6.849 -5.621 -6.428 1.00 96.12 89 GLU A O 1
ATOM 712 N N . VAL A 1 90 ? -6.589 -4.057 -4.841 1.00 96.69 90 VAL A N 1
ATOM 713 C CA . VAL A 1 90 ? -5.298 -4.576 -4.385 1.00 96.69 90 VAL A CA 1
ATOM 714 C C . VAL A 1 90 ? -5.450 -5.946 -3.742 1.00 96.69 90 VAL A C 1
ATOM 716 O O . VAL A 1 90 ? -4.622 -6.815 -4.005 1.00 96.69 90 VAL A O 1
ATOM 719 N N . VAL A 1 91 ? -6.483 -6.194 -2.939 1.00 95.94 91 VAL A N 1
ATOM 720 C CA . VAL A 1 91 ? -6.684 -7.493 -2.279 1.00 95.94 91 VAL A CA 1
ATOM 721 C C . VAL A 1 91 ? -6.957 -8.597 -3.300 1.00 95.94 91 VAL A C 1
ATOM 723 O O . VAL A 1 91 ? -6.331 -9.656 -3.227 1.00 95.94 91 VAL A O 1
ATOM 726 N N . ASN A 1 92 ? -7.811 -8.324 -4.288 1.00 94.19 92 ASN A N 1
ATOM 727 C CA . ASN A 1 92 ? -8.233 -9.304 -5.293 1.00 94.19 92 ASN A CA 1
ATOM 728 C C . ASN A 1 92 ? -7.294 -9.391 -6.503 1.00 94.19 92 ASN A C 1
ATOM 730 O O . ASN A 1 92 ? -7.435 -10.282 -7.342 1.00 94.19 92 ASN A O 1
ATOM 734 N N . SER A 1 93 ? -6.317 -8.490 -6.597 1.00 93.25 93 SER A N 1
ATOM 735 C CA . SER A 1 93 ? -5.302 -8.514 -7.642 1.00 93.25 93 SER A CA 1
ATOM 736 C C . SER A 1 93 ? -4.499 -9.822 -7.630 1.00 93.25 93 SER A C 1
ATOM 738 O O . SER A 1 93 ? -3.935 -10.235 -6.609 1.00 93.25 93 SER A O 1
ATOM 740 N N . ASN A 1 94 ? -4.369 -10.453 -8.797 1.00 91.00 94 ASN A N 1
ATOM 741 C CA . ASN A 1 94 ? -3.345 -11.467 -9.015 1.00 91.00 94 ASN A CA 1
ATOM 742 C C . ASN A 1 94 ? -2.099 -10.774 -9.577 1.00 91.00 94 ASN A C 1
ATOM 744 O O . ASN A 1 94 ? -2.070 -10.414 -10.753 1.00 91.00 94 ASN A O 1
ATOM 748 N N . MET A 1 95 ? -1.116 -10.527 -8.715 1.00 92.44 95 MET A N 1
ATOM 749 C CA . MET A 1 95 ? 0.152 -9.891 -9.076 1.00 92.44 95 MET A CA 1
ATOM 750 C C . MET A 1 95 ? 1.237 -10.960 -9.139 1.00 92.44 95 MET A C 1
ATOM 752 O O . MET A 1 95 ? 1.322 -11.806 -8.251 1.00 92.44 95 MET A O 1
ATOM 756 N N . ASP A 1 96 ? 2.075 -10.908 -10.169 1.00 92.31 96 ASP A N 1
ATOM 757 C CA . ASP A 1 96 ? 3.211 -11.816 -10.294 1.00 92.31 96 ASP A CA 1
ATOM 758 C C . ASP A 1 96 ? 4.271 -11.527 -9.209 1.00 92.31 96 ASP A C 1
ATOM 760 O O . ASP A 1 96 ? 4.720 -10.391 -9.035 1.00 92.31 96 ASP A O 1
ATOM 764 N N . ASP A 1 97 ? 4.685 -12.565 -8.476 1.00 92.38 97 ASP A N 1
ATOM 765 C CA . ASP A 1 97 ? 5.619 -12.453 -7.347 1.00 92.38 97 ASP A CA 1
ATOM 766 C C . ASP A 1 97 ? 6.984 -11.872 -7.744 1.00 92.38 97 ASP A C 1
ATOM 768 O O . ASP A 1 97 ? 7.637 -11.186 -6.940 1.00 92.38 97 ASP A O 1
ATOM 772 N N . TYR A 1 98 ? 7.441 -12.149 -8.968 1.00 92.62 98 TYR A N 1
ATOM 773 C CA . TYR A 1 98 ? 8.681 -11.595 -9.493 1.00 92.62 98 TYR A CA 1
ATOM 774 C C . TYR A 1 98 ? 8.516 -10.099 -9.770 1.00 92.62 98 TYR A C 1
ATOM 776 O O . TYR A 1 98 ? 9.356 -9.314 -9.320 1.00 92.62 98 TYR A O 1
ATOM 784 N N . LEU A 1 99 ? 7.413 -9.680 -10.399 1.00 92.81 99 LEU A N 1
ATOM 785 C CA . LEU A 1 99 ? 7.118 -8.260 -10.632 1.00 92.81 99 LEU A CA 1
ATOM 786 C C . LEU A 1 99 ? 6.958 -7.479 -9.322 1.00 92.81 99 LEU A 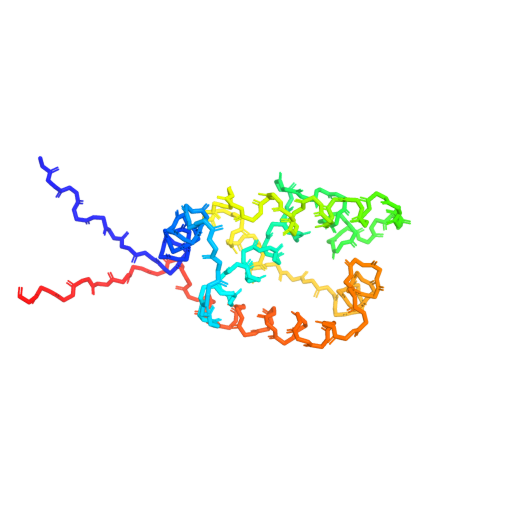C 1
ATOM 788 O O . LEU A 1 99 ? 7.530 -6.398 -9.185 1.00 92.81 99 LEU A O 1
ATOM 792 N N . VAL A 1 100 ? 6.283 -8.042 -8.316 1.00 94.56 100 VAL A N 1
ATOM 793 C CA . VAL A 1 100 ? 6.174 -7.426 -6.979 1.00 94.56 100 VAL A CA 1
ATOM 794 C C . VAL A 1 100 ? 7.550 -7.284 -6.331 1.00 94.56 100 VAL A C 1
ATOM 796 O O . VAL A 1 100 ? 7.871 -6.243 -5.759 1.00 94.56 100 VAL A O 1
ATOM 799 N N . SER A 1 101 ? 8.399 -8.308 -6.441 1.00 94.12 101 SER A N 1
ATOM 800 C CA . SER A 1 101 ? 9.746 -8.276 -5.858 1.00 94.12 101 SER A CA 1
ATOM 801 C C . SER A 1 101 ? 10.650 -7.248 -6.557 1.00 94.12 101 SER A C 1
ATOM 803 O O . SER A 1 101 ? 11.433 -6.565 -5.893 1.00 94.12 101 SER A O 1
ATOM 805 N N . MET A 1 102 ? 10.510 -7.083 -7.875 1.00 92.75 102 MET A N 1
ATOM 806 C CA . MET A 1 102 ? 11.182 -6.032 -8.645 1.00 92.75 102 MET A CA 1
ATOM 807 C C . MET A 1 102 ? 10.655 -4.637 -8.292 1.00 92.75 102 MET A C 1
ATOM 809 O O . MET A 1 102 ? 11.448 -3.716 -8.094 1.00 92.75 102 MET A O 1
ATOM 813 N N . TRP A 1 103 ? 9.339 -4.483 -8.140 1.00 94.06 103 TRP A N 1
ATOM 814 C CA . TRP A 1 103 ? 8.729 -3.233 -7.692 1.00 94.06 103 TRP A CA 1
ATOM 815 C C . TRP A 1 103 ? 9.249 -2.824 -6.307 1.00 94.06 103 TRP A C 1
ATOM 817 O O . TRP A 1 103 ? 9.772 -1.722 -6.158 1.00 94.06 103 TRP A O 1
ATOM 827 N N . LEU A 1 104 ? 9.239 -3.736 -5.326 1.00 95.25 104 LEU A N 1
ATOM 828 C CA . LEU A 1 104 ? 9.803 -3.506 -3.987 1.00 95.25 104 LEU A CA 1
ATOM 829 C C . LEU A 1 104 ? 11.284 -3.113 -4.044 1.00 95.25 104 LEU A C 1
ATOM 831 O O . LEU A 1 104 ? 11.736 -2.251 -3.291 1.00 95.25 104 LEU A O 1
ATOM 835 N N . PHE A 1 105 ? 12.060 -3.731 -4.937 1.00 93.25 105 PHE A N 1
ATOM 836 C CA . PHE A 1 105 ? 13.474 -3.409 -5.097 1.00 93.25 105 PHE A CA 1
ATOM 837 C C . PHE A 1 105 ? 13.706 -1.952 -5.527 1.00 93.2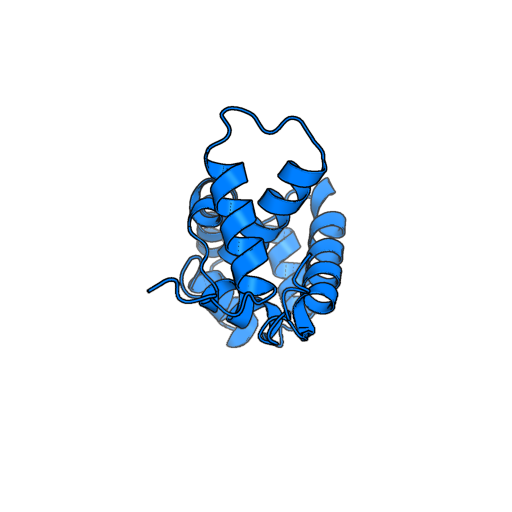5 105 PHE A C 1
ATOM 839 O O . PHE A 1 105 ? 14.704 -1.352 -5.114 1.00 93.25 105 PHE A O 1
ATOM 846 N N . TYR A 1 106 ? 12.812 -1.384 -6.336 1.00 90.19 106 TYR A N 1
ATOM 847 C CA . TYR A 1 106 ? 12.943 -0.017 -6.838 1.00 90.19 106 TYR A CA 1
ATOM 848 C C . TYR A 1 106 ? 12.230 1.024 -5.977 1.00 90.19 106 TYR A C 1
ATOM 850 O O . TYR A 1 106 ? 12.798 2.089 -5.748 1.00 90.19 106 TYR A O 1
ATOM 858 N N . ALA A 1 107 ? 11.023 0.722 -5.505 1.00 92.19 107 ALA A N 1
ATOM 859 C CA . ALA A 1 107 ? 10.149 1.666 -4.816 1.00 92.19 107 ALA A CA 1
ATOM 860 C C . ALA A 1 107 ? 10.387 1.744 -3.300 1.00 92.19 107 ALA A C 1
ATOM 862 O O . ALA A 1 107 ? 10.006 2.730 -2.678 1.00 92.19 107 ALA A O 1
ATOM 863 N N . VAL A 1 108 ? 11.006 0.723 -2.694 1.00 94.06 108 VAL A N 1
ATOM 864 C CA . VAL A 1 108 ? 11.107 0.595 -1.233 1.00 94.06 108 VAL A CA 1
ATOM 865 C C . VAL A 1 108 ? 12.565 0.492 -0.772 1.00 94.06 108 VAL A C 1
ATOM 867 O O . VAL A 1 108 ? 13.411 -0.185 -1.378 1.00 94.06 108 VAL A O 1
ATOM 870 N N . GLU A 1 109 ? 12.862 1.159 0.347 1.00 93.38 109 GLU A N 1
ATOM 871 C CA . GLU A 1 109 ? 14.152 1.092 1.042 1.00 93.38 109 GLU A CA 1
ATOM 872 C C . GLU A 1 109 ? 14.527 -0.355 1.391 1.00 93.38 109 GLU A C 1
ATOM 874 O O . GLU A 1 109 ? 13.681 -1.168 1.763 1.00 93.38 109 GLU A O 1
ATOM 879 N N . LYS A 1 110 ? 15.814 -0.694 1.251 1.00 94.56 110 LYS A N 1
ATOM 880 C CA . LYS A 1 110 ? 16.307 -2.081 1.304 1.00 94.56 110 LYS A CA 1
ATOM 881 C C . LYS A 1 110 ? 15.891 -2.840 2.567 1.00 94.56 110 LYS A C 1
ATOM 883 O O . LYS A 1 110 ? 15.560 -4.016 2.471 1.00 94.56 110 LYS A O 1
ATOM 888 N N . ASP A 1 111 ? 15.927 -2.181 3.713 1.00 96.56 111 ASP A N 1
ATOM 889 C CA . ASP A 1 111 ? 15.609 -2.714 5.039 1.00 96.56 111 ASP A CA 1
ATOM 890 C C . ASP A 1 111 ? 14.107 -2.937 5.276 1.00 96.56 111 ASP A C 1
ATOM 892 O O . ASP A 1 111 ? 13.740 -3.705 6.161 1.00 96.56 111 ASP A O 1
ATOM 896 N N . LYS A 1 112 ? 13.234 -2.329 4.463 1.00 95.31 112 LYS A N 1
ATOM 897 C CA . LYS A 1 112 ? 11.771 -2.436 4.593 1.00 95.31 112 LYS A CA 1
ATOM 898 C C . LYS A 1 112 ? 11.120 -3.388 3.591 1.00 95.31 112 LYS A C 1
ATOM 900 O O . LYS A 1 112 ? 9.931 -3.668 3.703 1.00 95.31 112 LYS A O 1
ATOM 905 N N . ARG A 1 113 ? 11.865 -3.902 2.609 1.00 96.25 113 ARG A N 1
ATOM 906 C CA . ARG A 1 113 ? 11.305 -4.733 1.522 1.00 96.25 113 ARG A CA 1
ATOM 907 C C . ARG A 1 113 ? 10.641 -6.003 2.032 1.00 96.25 113 ARG A C 1
ATOM 909 O O . ARG A 1 113 ? 9.512 -6.283 1.645 1.00 96.25 113 ARG A O 1
ATOM 916 N N . ASP A 1 114 ? 11.316 -6.732 2.918 1.00 97.00 114 ASP A N 1
ATOM 917 C CA . ASP A 1 114 ? 10.769 -7.967 3.491 1.00 97.00 114 ASP A CA 1
ATOM 918 C C . ASP A 1 114 ? 9.543 -7.674 4.359 1.00 97.00 114 ASP A C 1
ATOM 920 O O . ASP A 1 114 ? 8.553 -8.400 4.300 1.00 97.00 114 ASP A O 1
ATOM 924 N N . TYR A 1 115 ? 9.573 -6.562 5.101 1.00 97.25 115 TYR A N 1
ATOM 925 C CA . TYR A 1 115 ? 8.425 -6.089 5.868 1.00 97.25 115 TYR A CA 1
ATOM 926 C C . TYR A 1 115 ? 7.211 -5.839 4.965 1.00 97.25 115 TYR A C 1
ATOM 928 O O . TYR A 1 115 ? 6.159 -6.427 5.199 1.00 97.25 115 TYR A O 1
ATOM 936 N N . PHE A 1 116 ? 7.354 -5.049 3.897 1.00 97.44 116 PHE A N 1
ATOM 937 C CA . PHE A 1 116 ? 6.237 -4.751 2.994 1.00 97.44 116 PHE A CA 1
ATOM 938 C C . PHE A 1 116 ? 5.776 -5.960 2.178 1.00 97.44 116 PHE A C 1
ATOM 940 O O . PHE A 1 116 ? 4.582 -6.097 1.919 1.00 97.44 116 PHE A O 1
ATOM 947 N N . LYS A 1 117 ? 6.688 -6.871 1.818 1.00 96.94 117 LYS A N 1
ATOM 948 C CA . LYS A 1 117 ? 6.324 -8.139 1.174 1.00 96.94 117 LYS A CA 1
ATOM 949 C C . LYS A 1 117 ? 5.435 -8.989 2.081 1.00 96.94 117 LYS A C 1
ATOM 951 O O . LYS A 1 117 ? 4.394 -9.468 1.636 1.00 96.94 117 LYS A O 1
ATOM 956 N N . ASN A 1 118 ? 5.821 -9.143 3.346 1.00 97.38 118 ASN A N 1
ATOM 957 C CA . ASN A 1 118 ? 5.035 -9.895 4.323 1.00 97.38 118 ASN A CA 1
ATOM 958 C C . ASN A 1 118 ? 3.717 -9.179 4.641 1.00 97.38 118 ASN A C 1
ATOM 960 O O . ASN A 1 118 ? 2.671 -9.822 4.685 1.00 97.38 118 ASN A O 1
ATOM 964 N N . LEU A 1 119 ? 3.745 -7.849 4.775 1.00 97.38 119 LEU A N 1
ATOM 965 C CA . LEU A 1 119 ? 2.554 -7.040 5.025 1.00 97.38 119 LEU A CA 1
ATOM 966 C C . LEU A 1 119 ? 1.517 -7.191 3.907 1.00 97.38 119 LEU A C 1
ATOM 968 O O . LEU A 1 119 ? 0.336 -7.330 4.204 1.00 97.38 119 LEU A O 1
ATOM 972 N N . LEU A 1 120 ? 1.944 -7.229 2.637 1.00 97.00 120 LEU A N 1
ATOM 973 C CA . LEU A 1 120 ? 1.053 -7.479 1.498 1.00 97.00 120 LEU A CA 1
ATOM 974 C C . LEU A 1 120 ? 0.326 -8.821 1.633 1.00 97.00 120 LEU A C 1
ATOM 976 O O . LEU A 1 120 ? -0.885 -8.899 1.431 1.00 97.00 120 LEU A O 1
ATOM 980 N N . GLN A 1 121 ? 1.067 -9.876 1.973 1.00 95.69 121 GLN A N 1
ATOM 981 C CA . GLN A 1 121 ? 0.519 -11.225 2.118 1.00 95.69 121 GLN A CA 1
ATOM 982 C C . GLN A 1 121 ? -0.436 -11.325 3.312 1.00 95.69 121 GLN A C 1
ATOM 984 O O . GLN A 1 121 ? -1.517 -11.902 3.185 1.00 95.69 121 GLN A O 1
ATOM 989 N N . GLU A 1 122 ? -0.062 -10.741 4.454 1.00 95.81 122 GLU A N 1
ATOM 990 C CA . GLU A 1 122 ? -0.920 -10.650 5.639 1.00 95.81 122 GLU A CA 1
ATOM 991 C C . GLU A 1 122 ? -2.217 -9.905 5.324 1.00 95.81 122 GLU A C 1
ATOM 993 O O . GLU A 1 122 ? -3.299 -10.437 5.565 1.00 95.81 122 GLU A O 1
ATOM 998 N N . MET A 1 123 ? -2.110 -8.720 4.720 1.00 95.69 123 MET A N 1
ATOM 999 C CA . MET A 1 123 ? -3.243 -7.872 4.358 1.00 95.69 123 MET A CA 1
ATOM 1000 C C . MET A 1 123 ? -4.202 -8.589 3.404 1.00 95.69 123 MET A C 1
ATOM 1002 O O . MET A 1 123 ? -5.404 -8.620 3.657 1.00 95.69 123 MET A O 1
ATOM 1006 N N . LYS A 1 124 ? -3.687 -9.226 2.341 1.00 94.94 124 LYS A N 1
ATOM 1007 C CA . LYS A 1 124 ? -4.511 -10.009 1.402 1.00 94.94 124 LYS A CA 1
ATOM 1008 C C . LYS A 1 124 ? -5.255 -11.147 2.095 1.00 94.94 124 LYS A C 1
ATOM 1010 O O . LYS A 1 124 ? -6.410 -11.401 1.776 1.00 94.94 124 LYS A O 1
ATOM 1015 N N . LYS A 1 125 ? -4.611 -11.822 3.048 1.00 94.06 125 LYS A N 1
ATOM 1016 C CA . LYS A 1 125 ? -5.224 -12.916 3.809 1.00 94.06 125 LYS A CA 1
ATOM 1017 C C . LYS A 1 125 ? -6.289 -12.418 4.787 1.00 94.06 125 LYS A C 1
ATOM 1019 O O . LYS A 1 125 ? -7.333 -13.046 4.908 1.00 94.06 125 LYS A O 1
ATOM 1024 N N . GLU A 1 126 ? -6.016 -11.331 5.501 1.00 92.81 126 GLU A N 1
ATOM 1025 C CA . GLU A 1 126 ? -6.918 -10.759 6.508 1.00 92.81 126 GLU A CA 1
ATOM 1026 C C . GLU A 1 126 ? -8.203 -10.191 5.890 1.00 92.81 126 GLU A C 1
ATOM 1028 O O . GLU A 1 126 ? -9.276 -10.262 6.498 1.00 92.81 126 GLU A O 1
ATOM 1033 N N . LEU A 1 127 ? -8.080 -9.660 4.672 1.00 93.75 127 LEU A N 1
ATOM 1034 C CA . LEU A 1 127 ? -9.128 -8.955 3.943 1.00 93.75 127 LEU A CA 1
ATOM 1035 C C . LEU A 1 127 ? -9.752 -9.782 2.799 1.00 93.75 127 LEU A C 1
ATOM 1037 O O . LEU A 1 127 ? -10.533 -9.235 2.022 1.00 93.75 127 LEU A O 1
ATOM 1041 N N . ALA A 1 128 ? -9.430 -11.074 2.675 1.00 90.38 128 ALA A N 1
ATOM 1042 C CA . ALA A 1 128 ? -9.896 -11.936 1.576 1.00 90.38 128 ALA A CA 1
ATOM 1043 C C . ALA A 1 128 ? -11.435 -12.036 1.483 1.00 90.38 128 ALA A C 1
ATOM 1045 O O . ALA A 1 128 ? -12.004 -12.114 0.401 1.00 90.38 128 ALA A O 1
ATOM 1046 N N . ASP A 1 129 ? -12.099 -12.001 2.631 1.00 86.50 129 ASP A N 1
ATOM 1047 C CA . ASP A 1 129 ? -13.545 -11.995 2.878 1.00 86.50 129 ASP A CA 1
ATOM 1048 C C . ASP A 1 129 ? -14.071 -10.569 3.147 1.00 86.50 129 ASP A C 1
ATOM 1050 O O . ASP A 1 129 ? -15.116 -10.366 3.759 1.00 86.50 129 ASP A O 1
ATOM 1054 N N . GLY A 1 130 ? -13.326 -9.541 2.733 1.00 76.81 130 GLY A N 1
ATOM 1055 C CA . GLY A 1 130 ? -13.511 -8.183 3.235 1.00 76.81 130 GLY A CA 1
ATOM 1056 C C . GLY A 1 130 ? -14.772 -7.452 2.781 1.00 76.81 130 GLY A C 1
ATOM 1057 O O . GLY A 1 130 ? -15.116 -6.457 3.416 1.00 76.81 130 GLY A O 1
ATOM 1058 N N . ILE A 1 131 ? -15.482 -7.960 1.766 1.00 78.44 131 ILE A N 1
ATOM 1059 C CA . ILE A 1 131 ? -16.793 -7.450 1.331 1.00 78.44 131 ILE A CA 1
ATOM 1060 C C . ILE A 1 131 ? -17.958 -8.033 2.147 1.00 78.44 131 ILE A C 1
ATOM 1062 O O . ILE A 1 131 ? -19.082 -7.531 2.068 1.00 78.44 131 ILE A O 1
ATOM 1066 N N . GLU A 1 132 ? -17.714 -9.093 2.928 1.00 80.94 132 GLU A N 1
ATOM 1067 C CA . GLU A 1 132 ? -18.767 -9.748 3.695 1.00 80.94 132 GLU A CA 1
ATOM 1068 C C . GLU A 1 132 ? -19.297 -8.831 4.815 1.00 80.94 132 GLU A C 1
ATOM 1070 O O . GLU A 1 132 ? -18.519 -8.197 5.539 1.00 80.94 132 GLU A O 1
ATOM 1075 N N . PRO A 1 133 ? -20.631 -8.750 4.981 1.00 78.94 133 PRO A N 1
ATOM 1076 C CA . PRO A 1 133 ? -21.257 -8.039 6.086 1.00 78.94 133 PRO A CA 1
ATOM 1077 C C . PRO A 1 133 ? -20.771 -8.530 7.454 1.00 78.94 133 PRO A C 1
ATOM 1079 O O . PRO A 1 133 ? -20.953 -9.694 7.804 1.00 78.94 133 PRO A O 1
ATOM 1082 N N . ILE A 1 134 ? -20.256 -7.628 8.287 1.00 77.12 134 ILE A N 1
ATOM 1083 C CA . ILE A 1 134 ? -20.025 -7.902 9.706 1.00 77.12 134 ILE A CA 1
ATOM 1084 C C . ILE A 1 134 ? -21.325 -7.587 10.448 1.00 77.12 134 ILE A C 1
ATOM 1086 O O . ILE A 1 134 ? -21.710 -6.424 10.612 1.00 77.12 134 ILE A O 1
ATOM 1090 N N . GLU A 1 135 ? -22.029 -8.628 10.893 1.00 68.12 135 GLU A N 1
ATOM 1091 C CA . GLU A 1 135 ? -23.208 -8.463 11.741 1.00 68.12 135 GLU A CA 1
ATOM 1092 C C . GLU A 1 135 ? -22.805 -7.811 13.071 1.00 68.12 135 GLU A C 1
ATOM 1094 O O . GLU A 1 135 ? -22.064 -8.380 13.876 1.00 68.12 135 GLU A O 1
ATOM 1099 N N . LYS A 1 136 ? -23.308 -6.598 13.330 1.00 59.75 136 LYS A N 1
ATOM 1100 C CA . LYS A 1 136 ? -23.196 -5.979 14.654 1.00 59.75 136 LYS A CA 1
ATOM 1101 C C . LYS A 1 136 ? -24.081 -6.770 15.612 1.00 59.75 136 LYS A C 1
ATOM 1103 O O . LYS A 1 136 ? -25.302 -6.644 15.548 1.00 59.75 136 LYS A O 1
ATOM 1108 N N . LYS A 1 137 ? -23.480 -7.569 16.500 1.00 52.53 137 LYS A N 1
ATOM 1109 C CA . LYS A 1 137 ? -24.199 -8.073 17.676 1.00 52.53 137 LYS A CA 1
ATOM 1110 C C . LYS A 1 137 ? -24.646 -6.857 18.486 1.00 52.53 137 LYS A C 1
ATOM 1112 O O . LYS A 1 137 ? -23.811 -6.067 18.913 1.00 52.53 137 LYS A O 1
ATOM 1117 N N . GLU A 1 138 ? -25.957 -6.674 18.601 1.00 45.25 138 GLU A N 1
ATOM 1118 C CA . GLU A 1 138 ? -26.537 -5.700 19.521 1.00 45.25 138 GLU A CA 1
ATOM 1119 C C . GLU A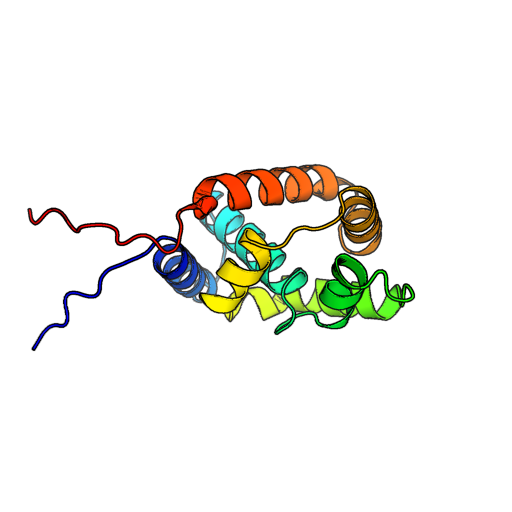 1 138 ? -26.170 -6.136 20.949 1.00 45.25 138 GLU A C 1
ATOM 1121 O O . GLU A 1 138 ? -26.555 -7.228 21.368 1.00 45.25 138 GLU A O 1
ATOM 1126 N N . GLU A 1 139 ? -25.379 -5.321 21.653 1.00 42.00 139 GLU A N 1
ATOM 1127 C CA . GLU A 1 139 ? -25.322 -5.331 23.123 1.00 42.00 139 GLU A CA 1
ATOM 1128 C C . GLU A 1 139 ? -26.448 -4.462 23.693 1.00 42.00 139 GLU A C 1
ATOM 1130 O O . GLU A 1 139 ? -26.699 -3.369 23.125 1.00 42.00 139 GLU A O 1
#

pLDDT: mean 89.2, std 13.33, range [34.16, 98.12]

Radius of gyration: 15.61 Å; chains: 1; bounding box: 50×28×43 Å

Sequence (139 aa):
MSSRGITNKYELLVNDVRKVSKKREIENEEDKKIKDMAALIASLSSSHSWKTYKYLHDGGELDKDAIIMEANTAFSEGWKNITEADVEEVVNSNMDDYLVSMWLFYAVEKDKRDYFKNLLQEMKKELADGIEPIEKKEE

Secondary structure (DSSP, 8-state):
----PPB-HHHHHHHHHHHHTT-SS--SHHHHHHHHHHHHHHHHSTTT-HHHHHHHHH-----HHHHHHHHHHHHHTGGGG--HHHHHHHHH----HHHHHHHHHHHS-GGGHHHHHHHHHHHHHHTTTTTS-B-----

Foldseek 3Di:
DDPPDQAFQLNVLLVLLLVLLPDPDDDDPVSVLSLLLLLLLLLQFCVQQVLNVCCFAVVDDCPLVSSLVSSVCSSPPVSSDDDSVSLVCLLPDDGDPVSLLVSCVRNHDPVCSVVSVVSSVVSSVVCVRRVDGDDPDDD